Protein AF-A0AAV0P6H0-F1 (afdb_monomer)

Solvent-accessible surface area (backbone atoms only — not comparable to full-atom values): 7231 Å² total; per-residue (Å²): 133,86,59,72,66,48,53,52,53,37,48,48,49,59,31,28,58,83,77,48,64,82,91,60,72,74,58,77,80,55,90,92,56,65,74,58,56,52,56,72,75,78,68,90,76,67,59,74,67,58,48,50,58,47,50,53,48,52,48,54,52,59,76,70,57,54,76,87,59,40,45,88,52,78,56,51,99,52,42,66,77,77,40,78,73,74,73,62,66,47,77,45,72,58,91,94,45,75,43,82,40,54,62,63,60,69,39,43,79,73,66,77,104

Structure (mmCIF, N/CA/C/O backbone):
data_AF-A0AAV0P6H0-F1
#
_entry.id   AF-A0AAV0P6H0-F1
#
loop_
_atom_site.group_PDB
_atom_site.id
_atom_site.type_symbol
_atom_site.label_atom_id
_atom_site.label_alt_id
_atom_site.label_comp_id
_atom_site.label_asym_id
_atom_site.label_entity_id
_atom_site.label_seq_id
_atom_site.pdbx_PDB_ins_code
_atom_site.Cartn_x
_atom_site.Cartn_y
_atom_site.Cartn_z
_atom_site.occupancy
_atom_site.B_iso_or_equiv
_atom_site.auth_seq_id
_atom_site.auth_comp_id
_atom_site.auth_asym_id
_atom_site.auth_atom_id
_atom_site.pdbx_PDB_model_num
ATOM 1 N N . MET A 1 1 ? 15.098 3.769 3.005 1.00 48.06 1 MET A N 1
ATOM 2 C CA . MET A 1 1 ? 14.139 2.644 3.056 1.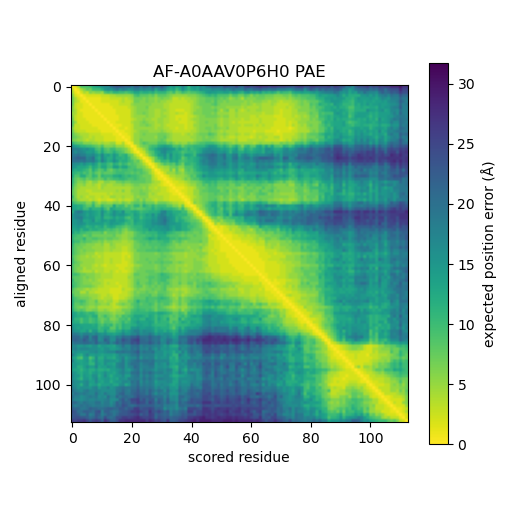00 48.06 1 MET A CA 1
ATOM 3 C C . MET A 1 1 ? 13.911 2.153 1.635 1.00 48.06 1 MET A C 1
ATOM 5 O O . MET A 1 1 ? 13.285 2.865 0.863 1.00 48.06 1 MET A O 1
ATOM 9 N N . GLY A 1 2 ? 14.466 1.005 1.253 1.00 59.09 2 GLY A N 1
ATOM 10 C CA . GLY A 1 2 ? 14.285 0.429 -0.085 1.00 59.09 2 GLY A CA 1
ATOM 11 C C . GLY A 1 2 ? 13.748 -0.994 0.026 1.00 59.09 2 GLY A C 1
ATOM 12 O O . GLY A 1 2 ? 14.191 -1.731 0.901 1.00 59.09 2 GLY A O 1
ATOM 13 N N . GLY A 1 3 ? 12.791 -1.363 -0.828 1.00 70.12 3 GLY A N 1
ATOM 14 C CA . GLY A 1 3 ? 12.249 -2.723 -0.909 1.00 70.12 3 GLY A CA 1
ATOM 15 C C . GLY A 1 3 ? 10.751 -2.839 -0.609 1.00 70.12 3 GLY A C 1
ATOM 16 O O . GLY A 1 3 ? 10.031 -1.843 -0.510 1.00 70.12 3 GLY A O 1
ATOM 17 N N . CYS A 1 4 ? 10.282 -4.081 -0.469 1.00 75.06 4 CYS A N 1
ATOM 18 C CA . CYS A 1 4 ? 8.861 -4.436 -0.382 1.00 75.06 4 CYS A CA 1
ATOM 19 C C . CYS A 1 4 ? 8.134 -3.799 0.812 1.00 75.06 4 CYS A C 1
ATOM 21 O O . CYS A 1 4 ? 6.962 -3.453 0.699 1.00 75.06 4 CYS A O 1
ATOM 23 N N . LEU A 1 5 ? 8.826 -3.586 1.936 1.00 75.62 5 LEU A N 1
ATOM 24 C CA . LEU A 1 5 ? 8.240 -2.957 3.125 1.00 75.62 5 LEU A CA 1
ATOM 25 C C . LEU A 1 5 ? 7.882 -1.486 2.891 1.00 75.62 5 LEU A C 1
ATOM 27 O O . LEU A 1 5 ? 6.812 -1.054 3.305 1.00 75.62 5 LEU A O 1
ATOM 31 N N . THR A 1 6 ? 8.718 -0.731 2.171 1.00 77.38 6 THR A N 1
ATOM 32 C CA . THR A 1 6 ? 8.404 0.660 1.802 1.00 77.38 6 THR A CA 1
ATOM 33 C C . THR A 1 6 ? 7.160 0.721 0.921 1.00 77.38 6 THR A C 1
ATOM 35 O O . THR A 1 6 ? 6.334 1.617 1.083 1.00 77.38 6 THR A O 1
ATOM 38 N N . LEU A 1 7 ? 7.018 -0.232 -0.008 1.00 79.06 7 LEU A N 1
ATOM 39 C CA . LEU A 1 7 ? 5.848 -0.332 -0.881 1.00 79.06 7 LEU A CA 1
ATOM 40 C C . LEU A 1 7 ? 4.588 -0.675 -0.087 1.00 79.06 7 LEU A C 1
ATOM 42 O O . LEU A 1 7 ? 3.585 0.015 -0.239 1.00 79.06 7 LEU A O 1
ATOM 46 N N . LEU A 1 8 ? 4.657 -1.674 0.796 1.00 81.50 8 LEU A N 1
ATOM 47 C CA . LEU A 1 8 ? 3.538 -2.058 1.657 1.00 81.50 8 LEU A CA 1
ATOM 48 C C . LEU A 1 8 ? 3.113 -0.901 2.566 1.00 81.50 8 LEU A C 1
ATOM 50 O O . LEU A 1 8 ? 1.934 -0.578 2.645 1.00 81.50 8 LEU A O 1
ATOM 54 N 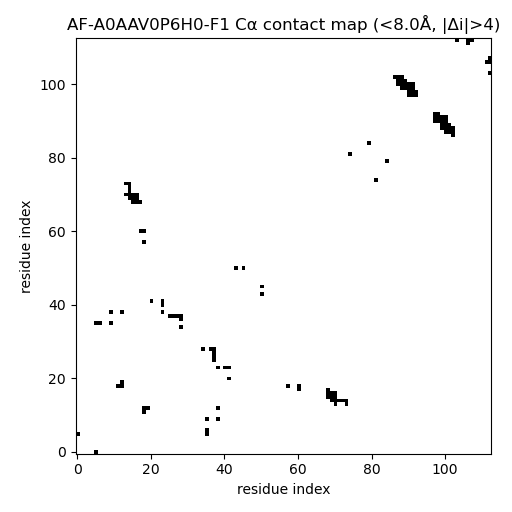N . GLN A 1 9 ? 4.069 -0.228 3.203 1.00 79.81 9 GLN A N 1
ATOM 55 C CA . GLN A 1 9 ? 3.786 0.922 4.056 1.00 79.81 9 GLN A CA 1
ATOM 56 C C . GLN A 1 9 ? 3.176 2.084 3.255 1.00 79.81 9 GLN A C 1
ATOM 58 O O . GLN A 1 9 ? 2.206 2.698 3.693 1.00 79.81 9 GLN A O 1
ATOM 63 N N . SER A 1 10 ? 3.696 2.352 2.054 1.00 80.00 10 SER A N 1
ATOM 64 C CA . SER A 1 10 ? 3.140 3.367 1.150 1.00 80.00 10 SER A CA 1
ATOM 65 C C . SER A 1 10 ? 1.724 3.027 0.695 1.00 80.00 10 SER A C 1
ATOM 67 O O . SER A 1 10 ? 0.904 3.928 0.542 1.00 80.00 10 SER A O 1
ATOM 69 N N . TRP A 1 11 ? 1.441 1.741 0.484 1.00 84.06 11 TRP A N 1
ATOM 70 C CA . TRP A 1 11 ? 0.113 1.241 0.155 1.00 84.06 11 TRP A CA 1
ATOM 71 C C . TRP A 1 11 ? -0.842 1.428 1.336 1.00 84.06 11 TRP A C 1
ATOM 73 O O . TRP A 1 11 ? -1.898 2.022 1.165 1.00 84.06 11 TRP A O 1
ATOM 83 N N . ILE A 1 12 ? -0.446 1.051 2.555 1.00 84.81 12 ILE A N 1
ATOM 84 C CA . ILE A 1 12 ? -1.275 1.263 3.751 1.00 84.81 12 ILE A CA 1
ATOM 85 C C . ILE A 1 12 ? -1.614 2.748 3.905 1.00 84.81 12 ILE A C 1
ATOM 87 O O . ILE A 1 12 ? -2.783 3.098 4.025 1.00 84.81 12 ILE A O 1
ATOM 91 N N . TYR A 1 13 ? -0.634 3.650 3.822 1.00 83.25 13 TYR A N 1
ATOM 92 C CA . TYR A 1 13 ? -0.950 5.075 3.922 1.00 83.25 13 TYR A CA 1
ATOM 93 C C . TYR A 1 13 ? -1.813 5.567 2.771 1.00 83.25 13 TYR A C 1
ATOM 95 O O . TYR A 1 13 ? -2.648 6.435 2.988 1.00 83.25 13 TYR A O 1
ATOM 103 N N . GLU A 1 14 ? -1.692 5.014 1.569 1.00 82.44 14 GLU A N 1
ATOM 104 C CA . GLU A 1 14 ? -2.537 5.428 0.453 1.00 82.44 14 GLU A CA 1
ATOM 105 C C . GLU A 1 14 ? -4.010 5.061 0.638 1.00 82.44 14 GLU A C 1
ATOM 107 O O . GLU A 1 14 ? -4.877 5.896 0.380 1.00 82.44 14 GLU A O 1
ATOM 112 N N . TYR A 1 15 ? -4.288 3.866 1.149 1.00 86.62 15 TYR A N 1
ATOM 113 C CA . TYR A 1 15 ? -5.650 3.341 1.251 1.00 86.62 15 TYR A CA 1
ATOM 114 C C . TYR A 1 15 ? -6.289 3.564 2.628 1.00 86.62 15 TYR A C 1
ATOM 116 O O . TYR A 1 15 ? -7.509 3.531 2.732 1.00 86.62 15 TYR A O 1
ATOM 124 N N . PHE A 1 16 ? -5.511 3.868 3.672 1.00 87.12 16 PHE A N 1
ATOM 125 C CA . PHE A 1 16 ? -6.008 4.050 5.041 1.00 87.12 16 PHE A CA 1
ATOM 126 C C . PHE A 1 16 ? -5.677 5.458 5.571 1.00 87.12 16 PHE A C 1
ATOM 128 O O . PHE A 1 16 ? -4.716 5.632 6.331 1.00 87.12 16 PHE A O 1
ATOM 135 N N . PRO A 1 17 ? -6.448 6.498 5.187 1.00 81.69 17 PRO A N 1
ATOM 136 C CA . PRO A 1 17 ? -6.199 7.876 5.609 1.00 81.69 17 PRO A CA 1
ATOM 137 C C . PRO A 1 17 ? -6.142 8.080 7.123 1.00 81.69 17 PRO A C 1
ATOM 139 O O . PRO A 1 17 ? -5.372 8.913 7.592 1.00 81.69 17 PRO A O 1
ATOM 142 N N . CYS A 1 18 ? -6.910 7.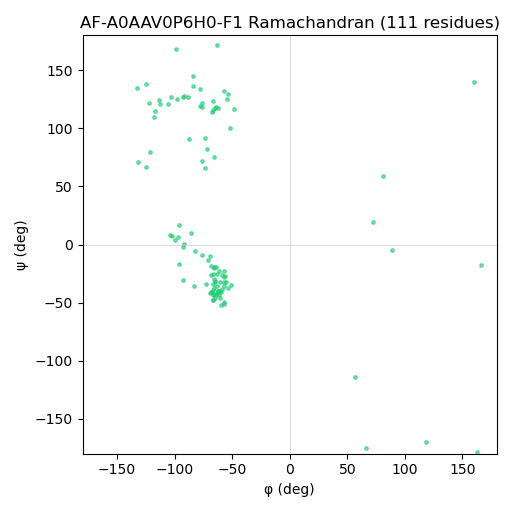301 7.884 1.00 80.44 18 CYS A N 1
ATOM 143 C CA . CYS A 1 18 ? -6.943 7.341 9.346 1.00 80.44 18 CYS A CA 1
ATOM 144 C C . CYS A 1 18 ? -5.619 6.932 10.015 1.00 80.44 18 CYS A C 1
ATOM 146 O O . CYS A 1 18 ? -5.401 7.266 11.174 1.00 80.44 18 CYS A O 1
ATOM 148 N N . LEU A 1 19 ? -4.733 6.228 9.302 1.00 80.38 19 LEU A N 1
ATOM 149 C CA . LEU A 1 19 ? -3.416 5.818 9.801 1.00 80.38 19 LEU A CA 1
ATOM 150 C C . LEU A 1 19 ? -2.314 6.838 9.465 1.00 80.38 19 LEU A C 1
ATOM 152 O O . LEU A 1 19 ? -1.146 6.610 9.783 1.00 80.38 19 LEU A O 1
ATOM 156 N N . ARG A 1 20 ? -2.655 7.943 8.788 1.00 77.94 20 ARG A N 1
ATOM 157 C CA . ARG A 1 20 ? -1.711 9.010 8.434 1.00 77.94 20 ARG A CA 1
ATOM 158 C C . ARG A 1 20 ? -1.556 9.978 9.605 1.00 77.94 20 ARG A C 1
ATOM 160 O O . ARG A 1 20 ? -2.544 10.448 10.160 1.00 77.94 20 ARG A O 1
ATOM 167 N N . ASP A 1 21 ? -0.323 10.376 9.907 1.00 66.81 21 ASP A N 1
ATOM 168 C CA . ASP A 1 21 ? -0.086 11.533 10.775 1.00 66.81 21 ASP A CA 1
ATOM 169 C C . ASP A 1 21 ? -0.576 12.817 10.073 1.00 66.81 21 ASP A C 1
ATOM 171 O O . ASP A 1 21 ? -0.112 13.150 8.980 1.00 66.81 21 ASP A O 1
ATOM 175 N N . GLN A 1 22 ? -1.481 13.581 10.704 1.00 55.31 22 GLN A N 1
ATOM 176 C CA . GLN A 1 22 ? -2.071 14.811 10.132 1.00 55.31 22 GLN A CA 1
ATOM 177 C C . GLN A 1 22 ? -1.029 15.870 9.729 1.00 55.31 22 GLN A C 1
ATOM 179 O O . GLN A 1 22 ? -1.258 16.652 8.809 1.00 55.31 22 GLN A O 1
ATOM 184 N N . LYS A 1 23 ? 0.138 15.888 10.386 1.00 52.88 23 LYS A N 1
ATOM 185 C CA . LYS A 1 23 ? 1.238 16.827 10.090 1.00 52.88 23 LYS A CA 1
ATOM 186 C C . LYS A 1 23 ? 2.033 16.465 8.836 1.00 52.88 23 LYS A C 1
ATOM 188 O O . LYS A 1 23 ? 2.887 17.238 8.415 1.00 52.88 23 LYS A O 1
ATOM 193 N N . LEU A 1 24 ? 1.782 15.291 8.267 1.00 55.66 24 LEU A N 1
ATOM 194 C CA . LEU A 1 24 ? 2.542 14.736 7.155 1.00 55.66 24 LEU A CA 1
ATOM 195 C C . LEU A 1 24 ? 1.847 14.875 5.799 1.00 55.66 24 LEU A C 1
ATOM 197 O O . LEU A 1 24 ? 2.304 14.327 4.794 1.00 55.66 24 LEU A O 1
ATOM 201 N N . GLY A 1 25 ? 0.734 15.607 5.777 1.00 50.75 25 GLY A N 1
ATOM 202 C CA . GLY A 1 25 ? -0.002 15.904 4.568 1.00 50.75 25 GLY A CA 1
ATOM 203 C C . GLY A 1 25 ? 0.820 16.759 3.609 1.00 50.75 25 GLY A C 1
ATOM 204 O O . GLY A 1 25 ? 1.081 17.931 3.865 1.00 50.75 25 GLY A O 1
ATOM 205 N N . THR A 1 26 ? 1.068 16.194 2.429 1.00 55.59 26 THR A N 1
ATOM 206 C CA . THR A 1 26 ? 1.323 16.925 1.179 1.00 55.59 26 THR A CA 1
ATOM 207 C C . THR A 1 26 ? 2.743 17.465 0.988 1.00 55.59 26 THR A C 1
ATOM 209 O O . THR A 1 26 ? 2.948 18.641 0.694 1.00 55.59 26 THR A O 1
ATOM 212 N N . ARG A 1 27 ? 3.755 16.584 1.000 1.00 59.38 27 ARG A N 1
ATOM 213 C CA . ARG A 1 27 ? 4.921 16.861 0.144 1.00 59.38 27 ARG A CA 1
ATOM 214 C C . ARG A 1 27 ? 4.438 16.763 -1.305 1.00 59.38 27 ARG A C 1
ATOM 216 O O . ARG A 1 27 ? 3.981 15.701 -1.729 1.00 59.38 27 ARG A O 1
ATOM 223 N N . GLY A 1 28 ? 4.478 17.878 -2.035 1.00 58.50 28 GLY A N 1
ATOM 224 C CA . GLY A 1 28 ? 4.156 17.897 -3.460 1.00 58.50 28 GLY A CA 1
ATOM 225 C C . GLY A 1 28 ? 5.019 16.871 -4.189 1.00 58.50 28 GLY A C 1
ATOM 226 O O . GLY A 1 28 ? 6.241 16.869 -4.035 1.00 58.50 28 GLY A O 1
ATOM 227 N N . LEU A 1 29 ? 4.383 15.960 -4.925 1.00 64.50 29 LEU A N 1
ATOM 228 C CA . LEU A 1 29 ? 5.090 14.989 -5.751 1.00 64.50 29 LEU A CA 1
ATOM 229 C C . LEU A 1 29 ? 5.879 15.750 -6.816 1.00 64.50 29 LEU A C 1
ATOM 231 O O . LEU A 1 29 ? 5.296 16.445 -7.646 1.00 64.50 29 LEU A O 1
ATOM 235 N N . VAL A 1 30 ? 7.202 15.622 -6.789 1.00 66.75 30 VAL A N 1
ATOM 236 C CA . VAL A 1 30 ? 8.050 16.145 -7.858 1.00 66.75 30 VAL A CA 1
ATOM 237 C C . VAL A 1 30 ? 7.967 15.174 -9.035 1.00 66.75 30 VAL A C 1
ATOM 239 O O . VAL A 1 30 ? 8.045 13.956 -8.857 1.00 66.75 30 VAL A O 1
ATOM 242 N N . CYS A 1 31 ? 7.776 15.708 -10.243 1.00 63.09 31 CYS A N 1
ATOM 243 C CA . CYS A 1 31 ? 7.722 14.905 -11.461 1.00 63.09 31 CYS A CA 1
ATOM 244 C C . CYS A 1 31 ? 8.976 14.018 -11.574 1.00 63.09 31 CYS A C 1
ATOM 246 O O . CYS A 1 31 ? 10.096 14.505 -11.435 1.00 63.09 31 CYS A O 1
ATOM 248 N N . GLY A 1 32 ? 8.782 12.717 -11.804 1.00 66.50 32 GLY A N 1
ATOM 249 C CA . GLY A 1 32 ? 9.868 11.735 -11.909 1.00 66.50 32 GLY A CA 1
ATOM 250 C C . GLY A 1 32 ? 10.294 11.079 -10.591 1.00 66.50 32 GLY A C 1
ATOM 251 O O . GLY A 1 32 ? 11.103 10.152 -10.619 1.00 66.50 32 GLY A O 1
ATOM 252 N N . GLU A 1 33 ? 9.747 11.485 -9.440 1.00 70.44 33 GLU A N 1
ATOM 253 C CA . GLU A 1 33 ? 10.002 10.786 -8.180 1.00 70.44 33 GLU A CA 1
ATOM 254 C C . GLU A 1 33 ? 9.079 9.569 -7.980 1.00 70.44 33 GLU A C 1
ATOM 256 O O . GLU A 1 33 ? 7.896 9.615 -8.331 1.00 70.44 33 GLU A O 1
ATOM 261 N N . PRO A 1 34 ? 9.575 8.477 -7.360 1.00 72.12 34 PRO A N 1
ATOM 262 C CA . PRO A 1 34 ? 8.730 7.359 -6.966 1.00 72.12 34 PRO A CA 1
ATOM 263 C C . PRO A 1 34 ? 7.607 7.833 -6.048 1.00 72.12 34 PRO A C 1
ATOM 265 O O . PRO A 1 34 ? 7.857 8.507 -5.051 1.00 72.12 34 PRO A O 1
ATOM 268 N N . PHE A 1 35 ? 6.378 7.409 -6.331 1.00 72.06 35 PHE A N 1
ATOM 269 C CA . PHE A 1 35 ? 5.195 7.830 -5.580 1.00 72.06 35 PHE A CA 1
ATOM 270 C C . PHE A 1 35 ? 5.297 7.531 -4.076 1.00 72.06 35 PHE A C 1
ATOM 272 O O . PHE A 1 35 ? 4.843 8.320 -3.257 1.00 72.06 35 PHE A O 1
ATOM 279 N N . ALA A 1 36 ? 5.983 6.443 -3.704 1.00 75.44 36 ALA A N 1
ATOM 280 C CA . ALA A 1 36 ? 6.291 6.090 -2.317 1.00 75.44 36 ALA A CA 1
ATOM 281 C C . ALA A 1 36 ? 7.041 7.199 -1.548 1.00 75.44 36 ALA A C 1
ATOM 283 O O . ALA A 1 36 ? 6.889 7.315 -0.333 1.00 75.44 36 ALA A O 1
ATOM 284 N N . LYS A 1 37 ? 7.806 8.059 -2.240 1.00 74.81 37 LYS A N 1
ATOM 285 C CA . LYS A 1 37 ? 8.522 9.181 -1.615 1.00 74.81 37 LYS A CA 1
ATOM 286 C C . LYS A 1 37 ? 7.599 10.242 -1.025 1.00 74.81 37 LYS A C 1
ATOM 288 O O . LYS A 1 37 ? 8.029 10.987 -0.150 1.00 74.81 37 LYS A O 1
ATOM 293 N N . LYS A 1 38 ? 6.325 10.302 -1.427 1.00 76.88 38 LYS A N 1
ATOM 294 C CA . LYS A 1 38 ? 5.357 11.202 -0.780 1.00 76.88 38 LYS A CA 1
ATOM 295 C C . LYS A 1 38 ? 5.151 10.882 0.702 1.00 76.88 38 LYS A C 1
ATOM 297 O O . LYS A 1 38 ? 4.766 11.756 1.468 1.00 76.88 38 LYS A O 1
ATOM 302 N N . TRP A 1 39 ? 5.451 9.644 1.095 1.00 76.12 39 TRP A N 1
ATOM 303 C CA . TRP A 1 39 ? 5.381 9.153 2.469 1.00 76.12 39 TRP A CA 1
ATOM 304 C C . TRP A 1 39 ? 6.748 9.120 3.167 1.00 76.12 39 TRP A C 1
ATOM 306 O O . TRP A 1 39 ? 6.860 8.671 4.311 1.00 76.12 39 TRP A O 1
ATOM 316 N N . GLU A 1 40 ? 7.803 9.599 2.500 1.00 66.44 40 GLU A N 1
ATOM 317 C CA . GLU A 1 40 ? 9.158 9.696 3.037 1.00 66.44 40 GLU A CA 1
ATOM 318 C C . GLU A 1 40 ? 9.217 10.821 4.077 1.00 66.44 40 GLU A C 1
ATOM 320 O O . GLU A 1 40 ? 9.554 11.970 3.803 1.00 66.44 40 GLU A O 1
ATOM 325 N N . GLY A 1 41 ? 8.801 10.482 5.290 1.00 59.78 41 GLY A N 1
ATOM 326 C CA . GLY A 1 41 ? 8.592 11.428 6.378 1.00 59.78 41 GLY A CA 1
ATOM 327 C C . GLY A 1 41 ? 7.803 10.823 7.532 1.00 59.78 41 GLY A C 1
ATOM 328 O O . GLY A 1 41 ? 7.897 11.344 8.641 1.00 59.78 41 GLY A O 1
ATOM 329 N N . VAL A 1 42 ? 7.104 9.695 7.307 1.00 63.44 42 VAL A N 1
ATOM 330 C CA . VAL A 1 42 ? 6.464 8.914 8.376 1.00 63.44 42 VAL A CA 1
ATOM 331 C C . VAL A 1 42 ? 7.562 8.176 9.144 1.00 63.44 42 VAL A C 1
ATOM 333 O O . VAL A 1 42 ? 7.742 6.962 9.051 1.00 63.44 42 VAL A O 1
ATOM 336 N N . ARG A 1 43 ? 8.422 8.936 9.824 1.00 56.47 43 ARG A N 1
ATOM 337 C CA . ARG A 1 43 ? 9.489 8.383 10.644 1.00 56.47 43 ARG A CA 1
ATOM 338 C C . ARG A 1 43 ? 8.868 7.911 11.945 1.00 56.47 43 ARG A C 1
ATOM 340 O O . ARG A 1 43 ? 8.367 8.708 12.734 1.00 56.47 43 ARG A O 1
ATOM 347 N N . ILE A 1 44 ? 8.998 6.617 12.205 1.00 58.75 44 ILE A N 1
ATOM 348 C CA . ILE A 1 44 ? 8.768 6.029 13.522 1.00 58.75 44 ILE A CA 1
ATOM 349 C C . ILE A 1 44 ? 9.994 6.374 14.381 1.00 58.75 44 ILE A C 1
ATOM 351 O O . ILE A 1 44 ? 10.870 5.554 14.621 1.00 58.75 44 ILE A O 1
ATOM 355 N N . GLY A 1 45 ? 10.118 7.645 14.763 1.00 55.56 45 GLY A N 1
ATOM 356 C CA . GLY A 1 45 ? 11.037 8.076 15.812 1.00 55.56 45 GLY A CA 1
ATOM 357 C C . GLY A 1 45 ? 10.319 7.975 17.152 1.00 55.56 45 GLY A C 1
ATOM 358 O O . GLY A 1 45 ? 9.202 8.484 17.274 1.00 55.56 45 GLY A O 1
ATOM 359 N N . GLY A 1 46 ? 10.915 7.286 18.122 1.00 58.06 46 GLY A N 1
ATOM 360 C CA . GLY A 1 46 ? 10.376 7.157 19.475 1.00 58.06 46 GLY A CA 1
ATOM 361 C C . GLY A 1 46 ? 10.961 5.967 20.223 1.00 58.06 46 GLY A C 1
ATOM 362 O O . GLY A 1 46 ? 11.143 4.906 19.634 1.00 58.06 46 GLY A O 1
ATOM 363 N N . GLY A 1 47 ? 11.252 6.140 21.513 1.00 68.19 47 GLY A N 1
ATOM 364 C CA . GLY A 1 47 ? 11.612 5.026 22.392 1.00 68.19 47 GLY A CA 1
ATOM 365 C C . GLY A 1 47 ? 10.468 4.012 22.543 1.00 68.19 47 GLY A C 1
ATOM 366 O O . GLY A 1 47 ? 9.341 4.264 22.117 1.00 68.19 47 GLY A O 1
ATOM 367 N N . ALA A 1 48 ? 10.748 2.874 23.185 1.00 71.88 48 ALA A N 1
ATOM 368 C CA . ALA A 1 48 ? 9.823 1.739 23.304 1.00 71.88 48 ALA A CA 1
ATOM 369 C C . ALA A 1 48 ? 8.415 2.112 23.819 1.00 71.88 48 ALA A C 1
ATOM 371 O O . ALA A 1 48 ? 7.419 1.565 23.356 1.00 71.88 48 ALA A O 1
ATOM 372 N N . GLN A 1 49 ? 8.317 3.088 24.724 1.00 72.50 49 GLN A N 1
ATOM 373 C CA . GLN A 1 49 ? 7.040 3.549 25.273 1.00 72.50 49 GLN A CA 1
ATOM 374 C C . GLN A 1 49 ? 6.152 4.241 24.224 1.00 72.50 49 GLN A C 1
ATOM 376 O O . GLN A 1 49 ? 4.977 3.908 24.099 1.00 72.50 49 GLN A O 1
ATOM 381 N N . LEU A 1 50 ? 6.731 5.110 23.387 1.00 74.44 50 LEU A N 1
ATOM 382 C CA . LEU A 1 50 ? 6.011 5.769 22.292 1.00 74.44 50 LEU A CA 1
ATOM 383 C C . LEU A 1 50 ? 5.570 4.758 21.219 1.00 74.44 50 LEU A C 1
ATOM 385 O O . LEU A 1 50 ? 4.566 4.953 20.539 1.00 74.44 50 LEU A O 1
ATOM 389 N N . MET A 1 51 ? 6.327 3.670 21.049 1.00 74.88 51 MET A N 1
ATOM 390 C CA . MET A 1 51 ? 5.968 2.586 20.136 1.00 74.88 51 MET A CA 1
ATOM 391 C C . MET A 1 51 ? 4.749 1.805 20.638 1.00 74.88 51 MET A C 1
ATOM 393 O O . MET A 1 51 ? 3.855 1.526 19.843 1.00 74.88 51 MET A O 1
ATOM 397 N N . ASN A 1 52 ? 4.672 1.516 21.940 1.00 80.19 52 ASN A N 1
ATOM 398 C CA . ASN A 1 52 ? 3.520 0.836 22.539 1.00 80.19 52 ASN A CA 1
ATOM 399 C C . ASN A 1 52 ? 2.245 1.687 22.464 1.00 80.19 52 ASN A C 1
ATOM 401 O O . ASN A 1 52 ? 1.218 1.200 22.001 1.00 80.19 52 ASN A O 1
ATOM 405 N N . GLU A 1 53 ? 2.324 2.972 22.813 1.00 81.94 53 GLU A N 1
ATOM 406 C CA . GLU A 1 53 ? 1.182 3.893 22.707 1.00 81.94 53 GLU A CA 1
ATOM 407 C C . GLU A 1 53 ? 0.659 3.999 21.264 1.00 81.94 53 GLU A C 1
ATOM 409 O O . GLU A 1 53 ? -0.550 4.018 21.024 1.00 81.94 53 GLU A O 1
ATOM 414 N N . ARG A 1 54 ? 1.566 4.001 20.279 1.00 77.31 54 ARG A N 1
ATOM 415 C CA . ARG A 1 54 ? 1.209 3.979 18.853 1.00 77.31 54 ARG A CA 1
ATOM 416 C C . ARG A 1 54 ? 0.578 2.660 18.423 1.00 77.31 54 ARG A C 1
ATOM 418 O O . ARG A 1 54 ? -0.369 2.682 17.643 1.00 77.31 54 ARG A O 1
ATOM 425 N N . LEU A 1 55 ? 1.086 1.524 18.899 1.00 83.56 55 LEU A N 1
ATOM 426 C CA . LEU A 1 55 ? 0.490 0.218 18.609 1.00 83.56 55 LEU A CA 1
ATOM 427 C C . LEU A 1 55 ? -0.939 0.137 19.146 1.00 83.56 55 LEU A C 1
ATOM 429 O O . LEU A 1 55 ? -1.830 -0.3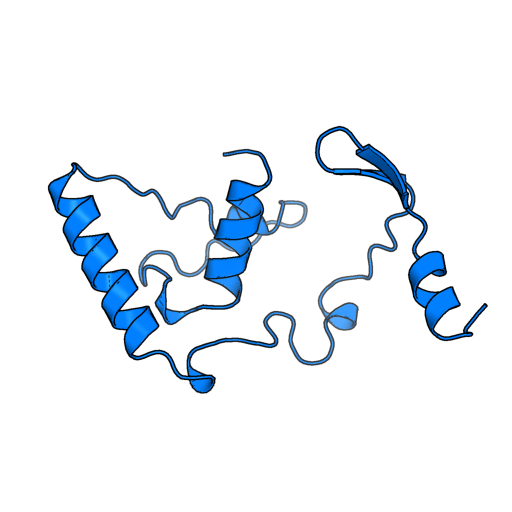09 18.427 1.00 83.56 55 LEU A O 1
ATOM 433 N N . ASP A 1 56 ? -1.171 0.623 20.363 1.00 86.44 56 ASP A N 1
ATOM 434 C CA . ASP A 1 56 ? -2.511 0.672 20.946 1.00 86.44 56 ASP A CA 1
ATOM 435 C C . ASP A 1 56 ? -3.428 1.638 20.188 1.00 86.44 56 ASP A C 1
ATOM 437 O O . ASP A 1 56 ? -4.601 1.329 19.973 1.00 86.44 56 ASP A O 1
ATOM 441 N N . HIS A 1 57 ? -2.901 2.771 19.715 1.00 85.00 57 HIS A N 1
ATOM 442 C CA . HIS A 1 57 ? -3.638 3.667 18.827 1.00 85.00 57 HIS A CA 1
ATOM 443 C C . HIS A 1 57 ? -4.048 2.966 17.524 1.00 85.00 57 HIS A C 1
ATOM 445 O O . HIS A 1 57 ? -5.229 2.959 17.184 1.00 85.00 57 HIS A O 1
ATOM 451 N N . TYR A 1 58 ? -3.105 2.331 16.821 1.00 84.56 58 TYR A N 1
ATOM 452 C CA . TYR A 1 58 ? -3.400 1.641 15.566 1.00 84.56 58 TYR A CA 1
ATOM 453 C C . TYR A 1 58 ? -4.386 0.488 15.750 1.00 84.56 58 TYR A C 1
ATOM 455 O O . TYR A 1 58 ? -5.290 0.350 14.931 1.00 84.56 58 TYR A O 1
ATOM 463 N N . ARG A 1 59 ? -4.268 -0.293 16.831 1.00 89.31 59 ARG A N 1
ATOM 464 C CA . ARG A 1 59 ? -5.243 -1.343 17.168 1.00 89.31 59 ARG A CA 1
ATOM 465 C C . ARG A 1 59 ? -6.648 -0.773 17.301 1.00 89.31 59 ARG A C 1
ATOM 467 O O . ARG A 1 59 ? -7.537 -1.227 16.600 1.00 89.31 59 ARG A O 1
ATOM 474 N N . ARG A 1 60 ? -6.827 0.292 18.088 1.00 90.31 60 ARG A N 1
ATOM 475 C CA . ARG A 1 60 ? -8.142 0.938 18.245 1.00 90.31 60 ARG A CA 1
ATOM 476 C C . ARG A 1 60 ? -8.695 1.468 16.928 1.00 90.31 60 ARG A C 1
ATOM 478 O O . ARG A 1 60 ? -9.896 1.374 16.705 1.00 90.31 60 ARG A O 1
ATOM 485 N N . VAL A 1 61 ? -7.850 2.050 16.077 1.00 88.38 61 VAL A N 1
ATOM 486 C CA . VAL A 1 61 ? -8.286 2.535 14.760 1.00 88.38 61 VAL A CA 1
ATOM 487 C C . VAL A 1 61 ? -8.747 1.370 13.889 1.00 88.38 61 VAL A C 1
ATOM 489 O O . VAL A 1 61 ? -9.792 1.485 13.264 1.00 88.38 61 VAL A O 1
ATOM 492 N N . LEU A 1 62 ? -8.008 0.258 13.874 1.00 87.69 62 LEU A N 1
ATOM 493 C CA . LEU A 1 62 ? -8.369 -0.944 13.120 1.00 87.69 62 LEU A CA 1
ATOM 494 C C . LEU A 1 62 ? -9.641 -1.610 13.661 1.00 87.69 62 LEU A C 1
ATOM 496 O O . LEU A 1 62 ? -10.506 -1.970 12.872 1.00 87.69 62 LEU A O 1
ATOM 500 N N . ASP A 1 63 ? -9.787 -1.716 14.982 1.00 92.75 63 ASP A N 1
ATOM 501 C CA . ASP A 1 63 ? -10.948 -2.342 15.628 1.00 92.75 63 ASP A CA 1
ATOM 502 C C . ASP A 1 63 ? -12.252 -1.571 15.361 1.00 92.75 63 ASP A C 1
ATOM 504 O O . ASP A 1 63 ? -13.322 -2.166 15.285 1.00 92.75 63 ASP A O 1
ATOM 508 N N . ASN A 1 64 ? -12.168 -0.246 15.201 1.00 90.38 64 ASN A N 1
ATOM 509 C CA . ASN A 1 64 ? -13.315 0.617 14.898 1.00 90.38 64 ASN A CA 1
ATOM 510 C C . ASN A 1 64 ? -13.454 0.929 13.397 1.00 90.38 64 ASN A C 1
ATOM 512 O O . ASN A 1 64 ? -14.271 1.770 13.016 1.00 90.38 64 ASN A O 1
ATOM 516 N N . MET A 1 65 ? -12.637 0.309 12.544 1.00 89.06 65 MET A N 1
ATOM 517 C CA . MET A 1 65 ? -12.604 0.626 11.123 1.00 89.06 65 MET A CA 1
ATOM 518 C C . MET A 1 65 ? -13.799 0.020 10.392 1.00 89.06 65 MET A C 1
ATOM 520 O O . MET A 1 65 ? -13.976 -1.194 10.341 1.00 89.06 65 MET A O 1
ATOM 524 N N . THR A 1 66 ? -14.578 0.887 9.761 1.00 88.00 66 THR A N 1
ATOM 525 C CA . THR A 1 66 ? -15.566 0.543 8.736 1.00 88.00 66 THR A CA 1
ATOM 526 C C . THR A 1 66 ? -15.005 0.777 7.329 1.00 88.00 66 THR A C 1
ATOM 528 O O . THR A 1 66 ? -13.951 1.395 7.145 1.00 88.00 66 THR A O 1
ATOM 531 N N . ASP A 1 67 ? -15.712 0.279 6.319 1.00 86.50 67 ASP A N 1
ATOM 532 C CA . ASP A 1 67 ? -15.380 0.422 4.899 1.00 86.50 67 ASP A CA 1
ATOM 533 C C . ASP A 1 67 ? -15.303 1.884 4.432 1.00 86.50 67 ASP A C 1
ATOM 535 O O . ASP A 1 67 ? -14.537 2.188 3.516 1.00 86.50 67 ASP A O 1
ATOM 539 N N . GLU A 1 68 ? -16.021 2.788 5.100 1.00 86.31 68 GLU A N 1
ATOM 540 C CA . GLU A 1 68 ? -16.017 4.231 4.831 1.00 86.31 68 GLU A CA 1
ATOM 541 C C . GLU A 1 68 ? -14.688 4.914 5.189 1.00 86.31 68 GLU A C 1
ATOM 543 O O . GLU A 1 68 ? -14.328 5.937 4.600 1.00 86.31 68 GLU A O 1
ATOM 548 N N . PHE A 1 69 ? -13.925 4.353 6.132 1.00 83.94 69 PHE A N 1
ATOM 549 C CA . PHE A 1 69 ? -12.620 4.897 6.521 1.00 83.94 69 PHE A CA 1
ATOM 550 C C . PHE A 1 69 ? -11.486 4.469 5.579 1.00 83.94 69 PHE A C 1
ATOM 552 O O . PHE A 1 69 ? -10.359 4.958 5.716 1.00 83.94 69 PHE A O 1
ATOM 559 N N . VAL A 1 70 ? -11.769 3.582 4.619 1.00 85.25 70 VAL A N 1
ATOM 560 C CA . VAL A 1 70 ? -10.807 3.076 3.637 1.00 85.25 70 VAL A CA 1
ATOM 561 C C . VAL A 1 70 ? -11.038 3.761 2.295 1.00 85.25 70 VAL A C 1
ATOM 563 O O . VAL A 1 70 ? -12.130 3.752 1.729 1.00 85.25 70 VAL A O 1
ATOM 566 N N . PHE A 1 71 ? -9.980 4.340 1.735 1.00 85.19 71 PHE A N 1
ATOM 567 C CA . PHE A 1 71 ? -10.034 4.923 0.406 1.00 85.19 71 PHE A CA 1
ATOM 568 C C . PHE A 1 71 ? -9.732 3.860 -0.650 1.00 85.19 71 PHE A C 1
ATOM 570 O O . PHE A 1 71 ? -8.584 3.647 -1.027 1.00 85.19 71 PHE A O 1
ATOM 577 N N . TRP A 1 72 ? -10.782 3.196 -1.133 1.00 80.19 72 TRP A N 1
ATOM 578 C CA . TRP A 1 72 ? -10.693 2.089 -2.095 1.00 80.19 72 TRP A CA 1
ATOM 579 C C . TRP A 1 72 ? -10.194 2.497 -3.487 1.00 80.19 72 TRP A C 1
ATOM 581 O O . TRP A 1 72 ? -9.615 1.680 -4.201 1.00 80.19 72 TRP A O 1
ATOM 591 N N . CYS A 1 73 ? -10.387 3.763 -3.867 1.00 80.38 73 CYS A N 1
ATOM 592 C CA . CYS A 1 73 ? -10.052 4.281 -5.196 1.00 80.38 73 CYS A CA 1
ATOM 593 C C . CYS A 1 73 ? -9.124 5.506 -5.117 1.00 80.38 73 CYS A C 1
ATOM 595 O O . CYS A 1 73 ? -9.530 6.603 -5.512 1.00 80.38 73 CYS A O 1
ATOM 597 N N . PRO A 1 74 ? -7.865 5.350 -4.663 1.00 71.56 74 PRO A N 1
ATOM 598 C CA . PRO A 1 74 ? -6.945 6.473 -4.496 1.00 71.56 74 PRO A CA 1
ATOM 599 C C . PRO A 1 74 ? -6.579 7.197 -5.783 1.00 71.56 74 PRO A C 1
ATOM 601 O O . PRO A 1 74 ? -6.299 8.393 -5.784 1.00 71.56 74 PRO A O 1
ATOM 604 N N . 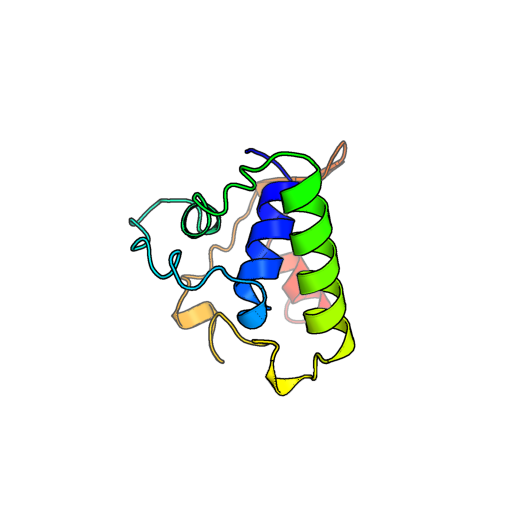PHE A 1 75 ? -6.665 6.484 -6.898 1.00 71.62 75 PHE A N 1
ATOM 605 C CA . PHE A 1 75 ? -6.421 7.012 -8.233 1.00 71.62 75 PHE A CA 1
ATOM 606 C C . PHE A 1 75 ? -7.714 7.436 -8.949 1.00 71.62 75 PHE A C 1
ATOM 608 O O . PHE A 1 75 ? -7.739 7.569 -10.173 1.00 71.62 75 PHE A O 1
ATOM 615 N N . GLY A 1 76 ? -8.802 7.605 -8.192 1.00 74.62 76 GLY A N 1
ATOM 616 C CA . GLY A 1 76 ? -10.122 7.915 -8.716 1.00 74.62 76 GLY A CA 1
ATOM 617 C C . GLY A 1 76 ? -10.725 6.783 -9.561 1.00 74.62 76 GLY A C 1
ATOM 618 O O . GLY A 1 76 ? -10.150 5.704 -9.699 1.00 74.62 76 GLY A O 1
ATOM 619 N N . PRO A 1 77 ? -11.900 7.022 -10.165 1.00 74.69 77 PRO A N 1
ATOM 620 C CA . PRO A 1 77 ? -12.603 6.021 -10.971 1.00 74.69 77 PRO A CA 1
ATOM 621 C C . PRO A 1 77 ? -11.919 5.731 -12.318 1.00 74.69 77 PRO A C 1
ATOM 623 O O . PRO A 1 77 ? -12.273 4.770 -12.997 1.00 74.69 77 PRO A O 1
ATOM 626 N N . ARG A 1 78 ? -10.959 6.566 -12.742 1.00 69.75 78 ARG A N 1
ATOM 627 C CA . ARG A 1 78 ? -10.225 6.411 -14.007 1.00 69.75 78 ARG A CA 1
ATOM 628 C C . ARG A 1 78 ? -8.715 6.552 -13.787 1.00 69.75 78 ARG A C 1
ATOM 630 O O . ARG A 1 78 ? -8.122 7.524 -14.262 1.00 69.75 78 ARG A O 1
ATOM 637 N N . PRO A 1 79 ? -8.070 5.570 -13.132 1.00 65.19 79 PRO A N 1
ATOM 638 C CA . PRO A 1 79 ? -6.632 5.607 -12.862 1.00 65.19 79 PRO A CA 1
ATOM 639 C C . PRO A 1 79 ? -5.794 5.828 -14.125 1.00 65.19 79 PRO A C 1
ATOM 641 O O . PRO A 1 79 ? -4.832 6.584 -14.096 1.00 65.19 79 PRO A O 1
ATOM 644 N N . GLY A 1 80 ? -6.196 5.242 -15.259 1.00 63.66 80 GLY A N 1
ATOM 645 C CA . GLY A 1 80 ? -5.480 5.374 -16.533 1.00 63.66 80 GLY A CA 1
ATOM 646 C C . GLY A 1 80 ? -5.529 6.764 -17.182 1.00 63.66 80 GLY A C 1
ATOM 647 O O . GLY A 1 80 ? -4.824 6.978 -18.163 1.00 63.66 80 GLY A O 1
ATOM 648 N N . ALA A 1 81 ? -6.360 7.682 -16.674 1.00 67.00 81 ALA A N 1
ATOM 649 C CA . ALA A 1 81 ? -6.360 9.090 -17.079 1.00 67.00 81 ALA A CA 1
ATOM 650 C C . ALA A 1 81 ? -5.461 9.951 -16.177 1.00 67.00 81 ALA A C 1
ATOM 652 O O . ALA A 1 81 ? -4.901 10.940 -16.637 1.00 67.00 81 ALA A O 1
ATOM 653 N N . MET A 1 82 ? -5.323 9.578 -14.900 1.00 60.38 82 MET A N 1
ATOM 654 C CA . MET A 1 82 ? -4.465 10.272 -13.931 1.00 60.38 82 MET A CA 1
ATOM 655 C C . MET A 1 82 ? -3.005 9.836 -14.018 1.00 60.38 82 MET A C 1
ATOM 657 O O . MET A 1 82 ? -2.096 10.635 -13.810 1.00 60.38 82 MET A O 1
ATOM 661 N N . VAL A 1 83 ? -2.784 8.558 -14.304 1.00 60.12 83 VAL A N 1
ATOM 662 C CA . VAL A 1 83 ? -1.467 7.970 -14.491 1.00 60.12 83 VAL A CA 1
ATOM 663 C C . VAL A 1 83 ? -1.425 7.490 -15.927 1.00 60.12 83 VAL A C 1
ATOM 665 O O . VAL A 1 83 ? -2.172 6.583 -16.302 1.00 60.12 83 VAL A O 1
ATOM 668 N N . SER A 1 84 ? -0.561 8.101 -16.739 1.00 56.97 84 SER A N 1
ATOM 669 C CA . SER A 1 84 ? -0.235 7.577 -18.064 1.00 56.97 84 SER A CA 1
ATOM 670 C C . SER A 1 84 ? 0.086 6.100 -17.892 1.00 56.97 84 SER A C 1
ATOM 672 O O . SER A 1 84 ? 1.012 5.782 -17.147 1.00 56.97 84 SER A O 1
ATOM 674 N N . ARG A 1 85 ? -0.705 5.202 -18.501 1.00 55.53 85 ARG A N 1
ATOM 675 C CA . ARG A 1 85 ? -0.453 3.756 -18.448 1.00 55.53 85 ARG A CA 1
ATOM 676 C C . ARG A 1 85 ? 0.992 3.524 -18.870 1.00 55.53 85 ARG A C 1
ATOM 678 O O . ARG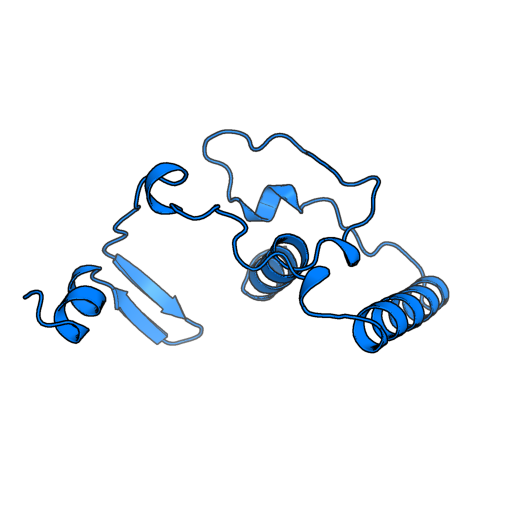 A 1 85 ? 1.292 3.524 -20.061 1.00 55.53 85 ARG A O 1
ATOM 685 N N . SER A 1 86 ? 1.884 3.321 -17.905 1.00 54.34 86 SER A N 1
ATOM 686 C CA . SER A 1 86 ? 3.168 2.720 -18.189 1.00 54.34 86 SER A CA 1
ATOM 687 C C . SER A 1 86 ? 2.845 1.256 -18.431 1.00 54.34 86 SER A C 1
ATOM 689 O O . SER A 1 86 ? 2.728 0.442 -17.518 1.00 54.34 86 SER A O 1
ATOM 691 N N . LEU A 1 87 ? 2.605 0.928 -19.697 1.00 63.75 87 LEU A N 1
ATOM 692 C CA . LEU A 1 87 ? 2.730 -0.436 -20.179 1.00 63.75 87 LEU A CA 1
ATOM 693 C C . LEU A 1 87 ? 4.219 -0.771 -20.056 1.00 63.75 87 LEU A C 1
ATOM 695 O O . LEU A 1 87 ? 4.976 -0.671 -21.014 1.00 63.75 87 LEU A O 1
ATOM 699 N N . TYR A 1 88 ? 4.666 -1.017 -18.826 1.00 67.81 88 TYR A N 1
ATOM 700 C CA . TYR A 1 88 ? 6.016 -1.472 -18.570 1.00 67.81 88 TYR A CA 1
ATOM 701 C C . TYR A 1 88 ? 6.129 -2.851 -19.208 1.00 67.81 88 TYR A C 1
ATOM 703 O O . TYR A 1 88 ? 5.408 -3.760 -18.811 1.00 67.81 88 TYR A O 1
ATOM 711 N N . SER A 1 89 ? 7.008 -2.984 -20.193 1.00 74.75 89 SER A N 1
ATOM 712 C CA . SER A 1 89 ? 7.419 -4.267 -20.754 1.00 74.75 89 SER A CA 1
ATOM 713 C C . SER A 1 89 ? 8.879 -4.470 -20.377 1.00 74.75 89 SER A C 1
ATOM 715 O O . SER A 1 89 ? 9.724 -3.628 -20.683 1.00 74.75 89 SER A O 1
ATOM 717 N N . GLY A 1 90 ? 9.180 -5.549 -19.664 1.00 81.19 90 GLY A N 1
ATOM 718 C CA . GLY A 1 90 ? 10.519 -5.776 -19.128 1.00 81.19 90 GLY A CA 1
ATOM 719 C C . GLY A 1 90 ? 10.543 -6.814 -18.017 1.00 81.19 90 GLY A C 1
ATOM 720 O O . GLY A 1 90 ? 9.525 -7.408 -17.678 1.00 81.19 90 GLY A O 1
ATOM 721 N N . VAL A 1 91 ? 11.721 -7.060 -17.451 1.00 84.88 91 VAL A N 1
ATOM 722 C CA . VAL A 1 91 ? 11.887 -8.064 -16.395 1.00 84.88 91 VAL A CA 1
ATOM 723 C C . VAL A 1 91 ? 11.344 -7.527 -15.073 1.00 84.88 91 VAL A C 1
ATOM 725 O O . VAL A 1 91 ? 11.854 -6.548 -14.530 1.00 84.88 91 VAL A O 1
ATOM 728 N N . ILE A 1 92 ? 10.335 -8.199 -14.525 1.00 83.50 92 ILE A N 1
ATOM 729 C CA . ILE A 1 92 ? 9.903 -8.006 -13.144 1.00 83.50 92 ILE A CA 1
ATOM 730 C C . ILE A 1 92 ? 10.657 -9.012 -12.279 1.00 83.50 92 ILE A C 1
ATOM 732 O O . ILE A 1 92 ? 10.648 -10.212 -12.545 1.00 83.50 92 ILE A O 1
ATOM 736 N N . ARG A 1 93 ? 11.299 -8.514 -11.219 1.00 81.50 93 ARG A N 1
ATOM 737 C CA . ARG A 1 93 ? 11.943 -9.343 -10.199 1.00 81.50 93 ARG A CA 1
ATOM 738 C C . ARG A 1 93 ? 11.097 -9.339 -8.930 1.00 81.50 93 ARG A C 1
ATOM 740 O O . ARG A 1 93 ? 10.887 -8.285 -8.331 1.00 81.50 93 ARG A O 1
ATOM 747 N N . CYS A 1 94 ? 10.652 -10.512 -8.503 1.00 77.12 94 CYS A N 1
ATOM 748 C CA . CYS A 1 94 ? 10.028 -10.733 -7.205 1.00 77.12 94 CYS A CA 1
ATOM 749 C C . CYS A 1 94 ? 10.885 -11.723 -6.410 1.00 77.12 94 CYS A C 1
ATOM 751 O O . CYS A 1 94 ? 10.939 -12.907 -6.733 1.00 77.12 94 CYS A O 1
ATOM 753 N N . MET A 1 95 ? 11.558 -11.243 -5.360 1.00 80.62 95 MET A N 1
ATOM 754 C CA . MET A 1 95 ? 12.476 -12.051 -4.545 1.00 80.62 95 MET A CA 1
ATOM 755 C C . MET A 1 95 ? 13.585 -12.694 -5.400 1.00 80.62 95 MET A C 1
ATOM 757 O O . MET A 1 95 ? 14.424 -11.975 -5.939 1.00 80.62 95 MET A O 1
ATOM 761 N N . SER A 1 96 ? 13.600 -14.024 -5.519 1.00 84.31 96 SER A N 1
ATOM 762 C CA . SER A 1 96 ? 14.532 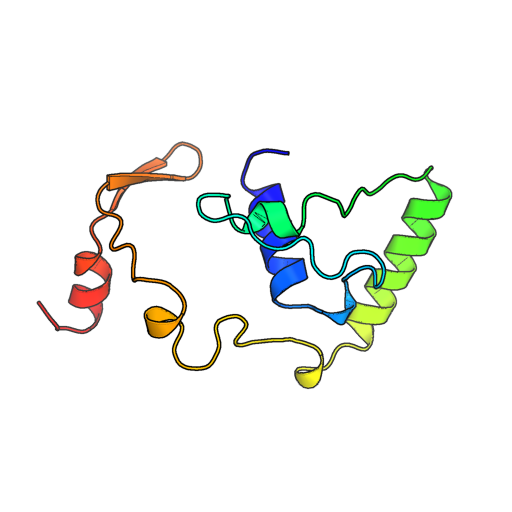-14.793 -6.354 1.00 84.31 96 SER A CA 1
ATOM 763 C C . SER A 1 96 ? 13.998 -15.092 -7.759 1.00 84.31 96 SER A C 1
ATOM 765 O O . SER A 1 96 ? 14.697 -15.721 -8.549 1.00 84.31 96 SER A O 1
ATOM 767 N N . VAL A 1 97 ? 12.768 -14.681 -8.071 1.00 84.12 97 VAL A N 1
ATOM 768 C CA . VAL A 1 97 ? 12.111 -14.952 -9.352 1.00 84.12 97 VAL A CA 1
ATOM 769 C C . VAL A 1 97 ? 12.254 -13.737 -10.256 1.00 84.12 97 VAL A C 1
ATOM 771 O O . VAL A 1 97 ? 11.864 -12.631 -9.888 1.00 84.12 97 VAL A O 1
ATOM 774 N N . GLU A 1 98 ? 12.790 -13.951 -11.450 1.00 89.88 98 GLU A N 1
ATOM 775 C CA . GLU A 1 98 ? 12.812 -12.975 -12.536 1.00 89.88 98 GLU A CA 1
ATOM 776 C C . GLU A 1 98 ? 11.931 -13.482 -13.668 1.00 89.88 98 GLU A C 1
ATOM 778 O O . GLU A 1 98 ? 12.133 -14.586 -14.169 1.00 89.88 98 GLU A O 1
ATOM 783 N N . GLU A 1 99 ? 10.953 -12.680 -14.075 1.00 85.19 99 GLU A N 1
ATOM 784 C CA . GLU A 1 99 ? 10.043 -13.024 -15.162 1.00 85.19 99 GLU A CA 1
ATOM 785 C C . GLU A 1 99 ? 9.925 -11.842 -16.123 1.00 85.19 99 GLU A C 1
ATOM 787 O O . GLU A 1 99 ? 9.774 -10.691 -15.708 1.00 85.19 99 GLU A O 1
ATOM 792 N N . MET A 1 100 ? 9.991 -12.116 -17.427 1.00 85.38 100 MET A N 1
ATOM 793 C CA . MET A 1 100 ? 9.655 -11.114 -18.433 1.00 85.38 100 MET A CA 1
ATOM 794 C C . MET A 1 100 ? 8.160 -10.816 -18.358 1.00 85.38 100 MET A C 1
ATOM 796 O O . MET A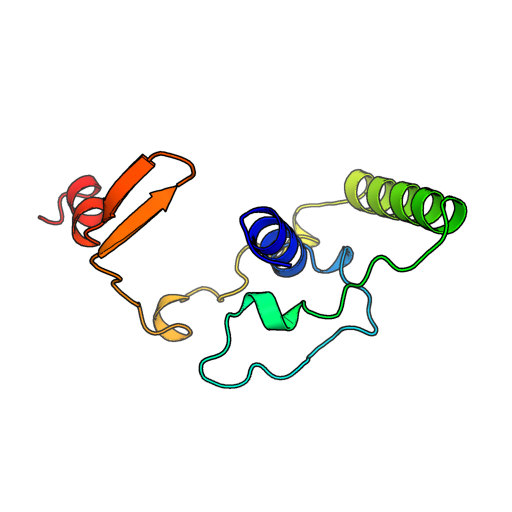 1 100 ? 7.321 -11.668 -18.651 1.00 85.38 100 MET A O 1
ATOM 800 N N . TYR A 1 101 ? 7.832 -9.592 -17.973 1.00 80.81 101 TYR A N 1
ATOM 801 C CA . TYR A 1 101 ? 6.475 -9.096 -17.957 1.00 80.81 101 TYR A CA 1
ATOM 802 C C . TYR A 1 101 ? 6.156 -8.400 -19.270 1.00 80.81 101 TYR A C 1
ATOM 804 O O . TYR A 1 101 ? 6.851 -7.478 -19.701 1.00 80.81 101 TYR A O 1
ATOM 812 N N . ASP A 1 102 ? 5.059 -8.846 -19.868 1.00 80.44 102 ASP A N 1
ATOM 813 C CA . ASP A 1 102 ? 4.450 -8.214 -21.019 1.00 80.44 102 ASP A CA 1
ATOM 814 C C . ASP A 1 102 ? 2.990 -7.851 -20.685 1.00 80.44 102 ASP A C 1
ATOM 816 O O . ASP A 1 102 ? 2.202 -8.743 -20.342 1.00 80.44 102 ASP A O 1
ATOM 820 N N . PRO A 1 103 ? 2.595 -6.569 -20.786 1.00 69.25 103 PRO A N 1
ATOM 821 C CA . PRO A 1 103 ? 1.255 -6.101 -20.443 1.00 69.25 103 PRO A CA 1
ATOM 822 C C . PRO A 1 103 ? 0.121 -6.791 -21.213 1.00 69.25 103 PRO A C 1
ATOM 824 O O . PRO A 1 103 ? -1.008 -6.836 -20.718 1.00 69.25 103 PRO A O 1
ATOM 827 N N . SER A 1 104 ? 0.390 -7.367 -22.394 1.00 70.44 104 SER A N 1
ATOM 828 C CA . SER A 1 104 ? -0.625 -8.122 -23.145 1.00 70.44 104 SER A CA 1
ATOM 829 C C . SER A 1 104 ? -1.025 -9.433 -22.453 1.00 70.44 104 SER A C 1
ATOM 831 O O . SER A 1 104 ? -2.103 -9.970 -22.713 1.00 70.44 104 SER A O 1
ATOM 833 N N . ARG A 1 105 ? -0.209 -9.952 -21.520 1.00 70.56 105 ARG A N 1
ATOM 834 C CA . ARG A 1 105 ? -0.532 -11.160 -20.743 1.00 70.56 105 ARG A CA 1
ATOM 835 C C . ARG A 1 105 ? -1.817 -10.996 -19.936 1.00 70.56 105 ARG A C 1
ATOM 837 O O . ARG A 1 105 ? -2.628 -11.917 -19.924 1.00 70.56 105 ARG A O 1
ATOM 844 N N . CYS A 1 106 ? -2.027 -9.832 -19.326 1.00 63.88 106 CYS A N 1
ATOM 845 C CA . CYS A 1 106 ? -3.266 -9.536 -18.611 1.00 63.88 106 CYS A CA 1
ATOM 846 C C . CYS A 1 106 ? -4.463 -9.462 -19.572 1.00 63.88 106 CYS A C 1
ATOM 848 O O . CYS A 1 106 ? -5.556 -9.883 -19.220 1.00 63.88 106 CYS A O 1
ATOM 850 N N . LEU A 1 107 ? -4.259 -8.977 -20.803 1.00 62.66 107 LEU A N 1
ATOM 851 C CA . LEU A 1 107 ? -5.319 -8.854 -21.812 1.00 62.66 107 LEU A CA 1
ATOM 852 C C . LEU A 1 107 ? -5.745 -10.211 -22.397 1.00 62.66 107 LEU A C 1
ATOM 854 O O . LEU A 1 107 ? -6.933 -10.415 -22.648 1.00 62.66 107 LEU A O 1
ATOM 858 N N . ARG A 1 108 ? -4.811 -11.164 -22.531 1.00 69.56 108 ARG A N 1
ATOM 859 C CA . ARG A 1 108 ? -5.101 -12.553 -22.943 1.00 69.56 108 ARG A CA 1
ATOM 860 C C . ARG A 1 108 ? -6.110 -13.250 -22.031 1.00 69.56 108 ARG A C 1
ATOM 862 O O . ARG A 1 108 ? -6.937 -14.013 -22.512 1.00 69.56 108 ARG A O 1
ATOM 869 N N . GLN A 1 109 ? -6.083 -12.967 -20.729 1.00 63.22 109 GLN A N 1
ATOM 870 C CA . GLN A 1 109 ? -7.008 -13.578 -19.763 1.00 63.22 109 GLN A CA 1
ATOM 871 C C . GLN A 1 109 ? -8.470 -13.165 -19.983 1.00 63.22 109 GLN A C 1
ATOM 873 O O . GLN A 1 109 ? -9.378 -13.869 -19.553 1.00 63.22 109 GLN A O 1
ATOM 878 N N . PHE A 1 110 ? -8.694 -12.050 -20.675 1.00 60.78 110 PHE A N 1
ATOM 879 C CA . PHE A 1 110 ? -10.017 -11.529 -21.004 1.00 60.78 110 PHE A CA 1
ATOM 880 C C . PHE A 1 110 ? -10.402 -11.769 -22.474 1.00 60.78 110 PHE A C 1
ATOM 882 O O . PHE A 1 110 ? -11.412 -11.238 -22.927 1.00 60.78 110 PHE A O 1
ATO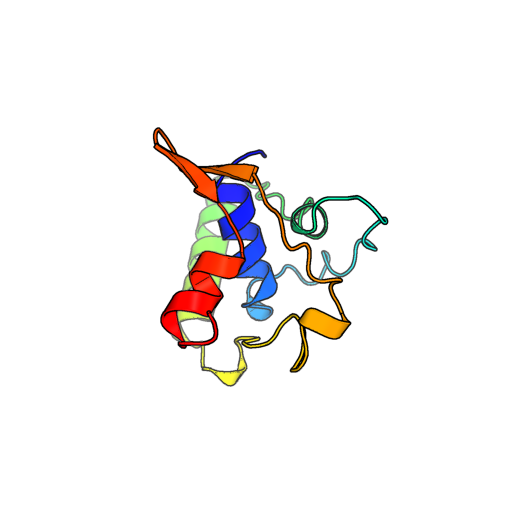M 889 N N . GLY A 1 111 ? -9.608 -12.543 -23.227 1.00 63.88 111 GLY A N 1
ATOM 890 C CA . GLY A 1 111 ? -9.885 -12.862 -24.632 1.00 63.88 111 GLY A CA 1
ATOM 891 C C . GLY A 1 111 ? -9.680 -11.698 -25.607 1.00 63.88 111 GLY A C 1
ATOM 892 O O . GLY A 1 111 ? -10.215 -11.732 -26.709 1.00 63.88 111 GLY A O 1
ATOM 893 N N . TYR A 1 112 ? -8.925 -10.663 -25.218 1.00 55.31 112 TYR A N 1
ATOM 894 C CA . TYR A 1 112 ? -8.627 -9.511 -26.083 1.00 55.31 112 TYR A CA 1
ATOM 895 C C . TYR A 1 112 ? -7.405 -9.718 -27.002 1.00 55.31 112 TYR A C 1
ATOM 897 O O . TYR A 1 112 ? -6.940 -8.753 -27.610 1.00 55.31 112 TYR A O 1
ATOM 905 N N . VAL A 1 113 ? -6.872 -10.944 -27.094 1.00 56.97 113 VAL A N 1
ATOM 906 C CA . VAL A 1 113 ? -5.737 -11.331 -27.954 1.00 56.97 113 VAL A CA 1
ATOM 907 C C . VAL A 1 113 ? -5.962 -12.733 -28.500 1.00 56.97 113 VAL A C 1
ATOM 909 O O . VAL A 1 113 ? -6.313 -13.606 -27.673 1.00 56.97 113 VAL A O 1
#

Foldseek 3Di:
DDDDVLVVVLVCVLFQVVLDDPVLPDPDDDPPDDPSCSVVPPDPDDDPVVVVVSVVVVVVCVVPDDPVRTRPCSCPPCVCVSDVPPQDFQWDDDPPDTDGDGSCVVVVVVVND

Organism: NCBI:txid586396

pLDDT: mean 73.35, std 11.08, range [48.06, 92.75]

InterPro domains:
  IPR019557 Aminotransferase-like, plant mobile domain [PF10536] (2-112)
  IPR044824 Protein MAINTENANCE OF MERISTEMS-like [PTHR46033] (1-112)

Secondary structure (DSSP, 8-state):
--SHHHHHHHHHHHH-GGGS-GGG---PPPTTS-GGGGGTT------HHHHHHHHHHHHHHHHT--GGGS-S-TT-S-HHHHS------EEEEETTEEEEE-THHHHHTTT--

Mean predicted aligned error: 11.68 Å

Sequence (113 aa):
MGGCLTLLQSWIYEYFPCLRDQKLGTRGLVCGEPFAKKWEGVRIGGGAQLMNERLDHYRRVLDNMTDEFVFWCPFGPRPGAMVSRSLYSGVIRCMSVEEMYDPSRCLRQFGYV

Radius of gyration: 17.88 Å; Cα contacts (8 Å, |Δi|>4): 65; chains: 1; bounding box: 30×33×53 Å